Protein AF-A0AAN8C8G3-F1 (afdb_monomer)

Solvent-accessible surface area (backbone atoms only — not comparable to full-atom values): 7336 Å² total; per-residue (Å²): 90,79,79,87,64,80,64,49,79,49,79,44,77,51,93,70,96,50,93,61,49,48,38,40,39,40,38,43,34,45,93,90,50,72,49,74,51,77,49,81,47,58,82,50,76,72,77,57,70,71,56,54,52,53,50,51,51,51,36,55,75,70,70,47,75,85,79,88,78,78,62,61,90,60,72,71,67,57,92,86,54,54,82,87,52,41,57,64,50,47,46,66,61,48,51,76,70,38,82,88,74,52,69,76,62,56,61,40,50,56,65,44,74,82,101

InterPro domains:
  IPR012674 Calycin [G3DSA:2.40.128.20] (1-80)
  IPR012674 Calycin [SSF50814] (13-73)

Nearest PDB structures (foldseek):
  7dru-assembly3_C  TM=7.965E-01  e=2.783E-01  Canis lupus familiaris
  3eyc-assembly2_B 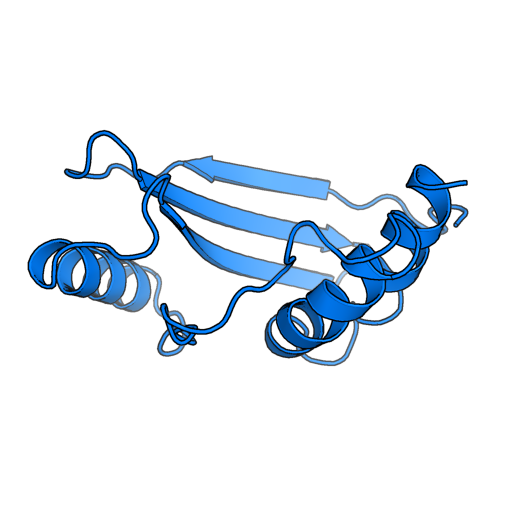 TM=8.122E-01  e=4.566E-01  Homo sapiens
  6s8v-assembly2_C  TM=7.992E-01  e=4.858E-01  Homo sapiens
  4nnd-assembly4_G  TM=4.246E-01  e=4.916E-02  Homo sapiens
  3eyc-assembly1_A  TM=8.179E-01  e=1.575E+00  Homo sapiens

Mean predicted aligned error: 10.77 Å

Foldseek 3Di:
DPPPFDKDKDWDWDDAPDPFKTWIWIWIDTDHDIAIDIDMDGPDLDDDPVRVVVSQVVCVVVVHPDDDDDDSPDDLADPPDDLQCSLVSCLVVVVVSDDPDCSVPSSVVSVVVSD

Structure (mmCIF, N/CA/C/O backbone):
data_AF-A0AAN8C8G3-F1
#
_entry.id   AF-A0AAN8C8G3-F1
#
loop_
_atom_site.group_PDB
_atom_site.id
_atom_site.type_symbol
_atom_site.label_atom_id
_atom_site.label_alt_id
_atom_site.label_comp_id
_atom_site.label_asym_id
_atom_site.label_entity_id
_atom_site.label_seq_id
_atom_site.pdbx_PDB_ins_code
_atom_site.Cartn_x
_atom_site.Cartn_y
_atom_site.Cartn_z
_atom_site.occupancy
_atom_site.B_iso_or_equiv
_atom_site.auth_seq_id
_atom_site.auth_comp_id
_atom_site.auth_asym_id
_atom_site.auth_atom_id
_atom_site.pdbx_PDB_model_num
ATOM 1 N N . MET A 1 1 ? 1.047 15.802 -20.458 1.00 38.09 1 MET A N 1
ATOM 2 C CA . MET A 1 1 ? 2.371 15.261 -20.792 1.00 38.09 1 MET A CA 1
ATOM 3 C C . MET A 1 1 ? 2.263 14.297 -21.951 1.00 38.09 1 MET A C 1
ATOM 5 O O . MET A 1 1 ? 1.337 13.497 -21.998 1.00 38.09 1 MET A O 1
ATOM 9 N N . VAL A 1 2 ? 3.224 14.366 -22.868 1.00 30.33 2 VAL A N 1
ATOM 10 C CA . VAL A 1 2 ? 3.515 13.273 -23.795 1.00 30.33 2 VAL A CA 1
ATOM 11 C C . VAL A 1 2 ? 4.271 12.222 -22.988 1.00 30.33 2 VAL A C 1
ATOM 13 O O . VAL A 1 2 ? 5.312 12.536 -22.419 1.00 30.33 2 VAL A O 1
ATOM 16 N N . ILE A 1 3 ? 3.740 11.002 -22.890 1.00 43.03 3 ILE A N 1
ATOM 17 C CA . ILE A 1 3 ? 4.505 9.852 -22.394 1.00 43.03 3 ILE A CA 1
ATOM 18 C C . ILE A 1 3 ? 5.708 9.714 -23.328 1.00 43.03 3 ILE A C 1
ATOM 20 O O . ILE A 1 3 ? 5.568 9.233 -24.451 1.00 43.03 3 ILE A O 1
ATOM 24 N N . GLU A 1 4 ? 6.872 10.205 -22.904 1.00 43.94 4 GLU A N 1
ATOM 25 C CA . GLU A 1 4 ? 8.048 10.209 -23.778 1.00 43.94 4 GLU A CA 1
ATOM 26 C C . GLU A 1 4 ? 8.575 8.787 -24.008 1.00 43.94 4 GLU A C 1
ATOM 28 O O . GLU A 1 4 ? 9.179 8.515 -25.046 1.00 43.94 4 GLU A O 1
ATOM 33 N N . GLN A 1 5 ? 8.311 7.864 -23.069 1.00 57.53 5 GLN A N 1
ATOM 34 C CA . GLN A 1 5 ? 8.658 6.447 -23.177 1.00 57.53 5 GLN A CA 1
ATOM 35 C C . GLN A 1 5 ? 7.572 5.544 -22.572 1.00 57.53 5 GLN A C 1
ATOM 37 O O . GLN A 1 5 ? 7.072 5.841 -21.485 1.00 57.53 5 GLN A O 1
ATOM 42 N N . PRO A 1 6 ? 7.213 4.432 -23.239 1.00 70.94 6 PRO A N 1
ATOM 43 C CA . PRO A 1 6 ? 6.249 3.477 -22.710 1.00 70.94 6 PRO A CA 1
ATOM 44 C C . PRO A 1 6 ? 6.769 2.853 -21.411 1.00 70.94 6 PRO A C 1
ATOM 46 O O . PRO A 1 6 ? 7.915 2.407 -21.342 1.00 70.94 6 PRO A O 1
ATOM 49 N N . PHE A 1 7 ? 5.904 2.793 -20.403 1.00 71.19 7 PHE A N 1
ATOM 50 C CA . PHE A 1 7 ? 6.134 2.041 -19.176 1.00 71.19 7 PHE A CA 1
ATOM 51 C C . PHE A 1 7 ? 5.203 0.828 -19.134 1.00 71.19 7 PHE A C 1
ATOM 53 O O . PHE A 1 7 ? 4.133 0.825 -19.744 1.00 71.19 7 PHE A O 1
ATOM 60 N N . TYR A 1 8 ? 5.613 -0.204 -18.410 1.00 75.19 8 TYR A N 1
ATOM 61 C CA . TYR A 1 8 ? 4.800 -1.380 -18.144 1.00 75.19 8 TYR A CA 1
ATOM 62 C C . TYR A 1 8 ? 4.480 -1.441 -16.653 1.00 75.19 8 TYR A C 1
ATOM 64 O O . TYR A 1 8 ? 5.388 -1.420 -15.821 1.00 75.19 8 TYR 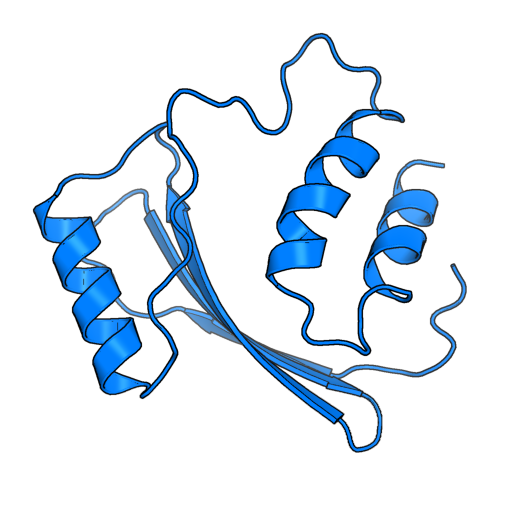A O 1
ATOM 72 N N . LEU A 1 9 ? 3.187 -1.504 -16.341 1.00 78.31 9 LEU A N 1
ATOM 73 C CA . LEU A 1 9 ? 2.654 -1.644 -14.993 1.00 78.31 9 LEU A CA 1
ATOM 74 C C . LEU A 1 9 ? 2.113 -3.066 -14.823 1.00 78.31 9 LEU A C 1
ATOM 76 O O . LEU A 1 9 ? 1.241 -3.498 -15.578 1.00 78.31 9 LEU A O 1
ATOM 80 N N . ARG A 1 10 ? 2.613 -3.779 -13.814 1.00 84.44 10 ARG A N 1
ATOM 81 C CA . ARG A 1 10 ? 2.033 -5.033 -13.331 1.00 84.44 10 ARG A CA 1
ATOM 82 C C . ARG A 1 10 ? 1.459 -4.809 -11.944 1.00 84.44 10 ARG A C 1
ATOM 84 O O . ARG A 1 10 ? 2.211 -4.506 -11.023 1.00 84.44 10 ARG A O 1
ATOM 91 N N . GLU A 1 11 ? 0.163 -5.038 -11.794 1.00 85.75 11 GLU A N 1
ATOM 92 C CA . GLU A 1 11 ? -0.514 -5.007 -10.498 1.00 85.75 11 GLU A CA 1
ATOM 93 C C . GLU A 1 11 ? -0.889 -6.419 -10.056 1.00 85.75 11 GLU A C 1
ATOM 95 O O . GLU A 1 11 ? -1.347 -7.244 -10.851 1.00 85.75 11 GLU A O 1
ATOM 100 N N . VAL A 1 12 ? -0.694 -6.697 -8.772 1.00 90.38 12 VAL A N 1
ATOM 101 C CA . VAL A 1 12 ? -1.126 -7.927 -8.115 1.00 90.38 12 VAL A CA 1
ATOM 102 C C . VAL A 1 12 ? -1.883 -7.543 -6.852 1.00 90.38 12 VAL A C 1
ATOM 104 O O . VAL A 1 12 ? -1.329 -6.911 -5.953 1.00 90.38 12 VAL A O 1
ATOM 107 N N . TYR A 1 13 ? -3.145 -7.953 -6.771 1.00 89.31 13 TYR A N 1
ATOM 108 C CA . TYR A 1 13 ? -3.969 -7.743 -5.585 1.00 89.31 13 TYR A CA 1
ATOM 109 C C . TYR A 1 13 ? -3.734 -8.875 -4.591 1.00 89.31 13 TYR A C 1
ATOM 111 O O . TYR A 1 13 ? -3.951 -10.048 -4.910 1.00 89.31 13 TYR A O 1
ATOM 119 N N . LEU A 1 14 ? -3.256 -8.526 -3.399 1.00 90.00 14 LEU A N 1
ATOM 120 C CA . LEU A 1 14 ? -2.964 -9.509 -2.363 1.00 90.00 14 LEU A CA 1
ATOM 121 C C . LEU A 1 14 ? 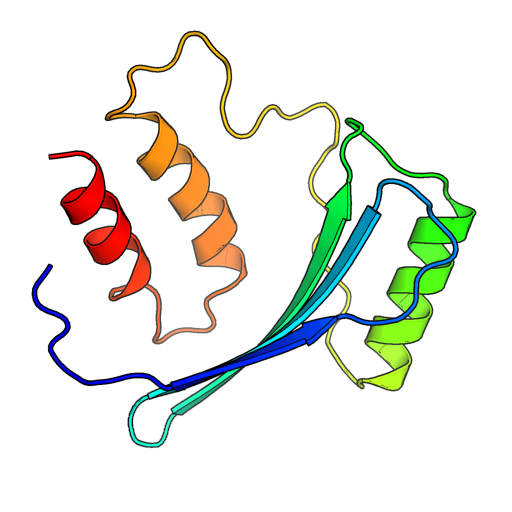-4.218 -9.825 -1.534 1.00 90.00 14 LEU A C 1
ATOM 123 O O . LEU A 1 14 ? -5.061 -8.947 -1.330 1.00 90.00 14 LEU A O 1
ATOM 127 N N . PRO A 1 15 ? -4.342 -11.066 -1.027 1.00 87.94 15 PRO A N 1
ATOM 128 C CA . PRO A 1 15 ? -5.408 -11.431 -0.106 1.00 87.94 15 PRO A CA 1
ATOM 129 C C . PRO A 1 15 ? -5.430 -10.535 1.138 1.00 87.94 15 PRO A C 1
ATOM 131 O O . PRO A 1 15 ? -4.386 -10.123 1.650 1.00 87.94 15 PRO A O 1
ATOM 134 N N . THR A 1 16 ? -6.639 -10.265 1.619 1.00 87.56 16 THR A N 1
ATOM 135 C CA . THR A 1 16 ? -6.925 -9.389 2.756 1.00 87.56 16 THR A CA 1
ATOM 136 C C . THR A 1 16 ? -8.119 -9.936 3.531 1.00 87.56 16 THR A C 1
ATOM 138 O O . THR A 1 16 ? -9.115 -10.333 2.925 1.00 87.56 16 THR A O 1
ATOM 141 N N . ASP A 1 17 ? -8.041 -9.893 4.861 1.00 87.12 17 ASP A N 1
ATOM 142 C CA . ASP A 1 17 ? -9.158 -10.232 5.755 1.00 87.12 17 ASP A CA 1
ATOM 143 C C . ASP A 1 17 ? -10.082 -9.024 6.030 1.00 87.12 17 ASP A C 1
ATOM 145 O O . ASP A 1 17 ? -11.091 -9.133 6.726 1.00 87.12 17 ASP A O 1
ATOM 149 N N . CYS A 1 18 ? -9.762 -7.855 5.464 1.00 85.81 18 CYS A N 1
ATOM 150 C CA . CYS A 1 18 ? -10.597 -6.660 5.495 1.00 85.81 18 CYS A CA 1
ATOM 151 C C . CYS A 1 18 ? -11.490 -6.588 4.247 1.00 85.81 18 CYS A C 1
ATOM 153 O O . CYS A 1 18 ? -11.000 -6.518 3.118 1.00 85.81 18 CYS A O 1
ATOM 155 N N . SER A 1 19 ? -12.809 -6.551 4.461 1.00 88.00 19 SER A N 1
ATOM 156 C CA . SER A 1 19 ? -13.833 -6.540 3.401 1.00 88.00 19 SER A CA 1
ATOM 157 C C . SER A 1 19 ? -13.881 -5.259 2.564 1.00 88.00 19 SER A C 1
ATOM 159 O O . SER A 1 19 ? -14.460 -5.239 1.480 1.00 88.00 19 SER A O 1
ATOM 161 N N . ASP A 1 20 ? -13.338 -4.167 3.089 1.00 88.44 20 ASP A N 1
ATOM 162 C CA . ASP A 1 20 ? -13.374 -2.833 2.495 1.00 88.44 20 ASP A CA 1
ATOM 163 C C . ASP A 1 20 ? -11.985 -2.203 2.361 1.00 88.44 20 ASP A C 1
ATOM 165 O O . ASP A 1 20 ? -11.864 -0.990 2.178 1.00 88.44 20 ASP A O 1
ATOM 169 N N . CYS A 1 21 ? -10.955 -3.048 2.392 1.00 89.50 21 CYS A N 1
ATOM 170 C CA . CYS A 1 21 ? -9.579 -2.680 2.120 1.00 89.50 21 CYS A CA 1
ATOM 171 C C . CYS A 1 21 ? -9.072 -3.372 0.852 1.00 89.50 21 CYS A C 1
ATOM 173 O O . CYS A 1 21 ? -9.597 -4.401 0.424 1.00 89.50 21 CYS A O 1
ATOM 175 N N . LEU A 1 22 ? -8.013 -2.817 0.276 1.00 89.00 22 LEU A N 1
ATOM 176 C CA . LEU A 1 22 ? -7.313 -3.360 -0.877 1.00 89.00 22 LEU A CA 1
ATOM 177 C C . LEU A 1 22 ? -5.810 -3.279 -0.627 1.00 89.00 22 LEU A C 1
ATOM 179 O O . LEU A 1 22 ? -5.304 -2.213 -0.287 1.00 89.00 22 LEU A O 1
ATOM 183 N N . VAL A 1 23 ? -5.100 -4.387 -0.832 1.00 91.94 23 VAL A N 1
ATOM 184 C CA . VAL A 1 23 ? -3.635 -4.400 -0.838 1.00 91.94 23 VAL A CA 1
ATOM 185 C C . VAL A 1 23 ? -3.151 -4.630 -2.263 1.00 91.94 23 VAL A C 1
ATOM 187 O O . VAL A 1 23 ? -3.505 -5.632 -2.888 1.00 91.94 23 VAL A O 1
ATOM 190 N N . VAL A 1 24 ? -2.344 -3.703 -2.775 1.00 88.44 24 VAL A N 1
ATOM 191 C CA . VAL A 1 24 ? -1.837 -3.716 -4.152 1.00 88.44 24 VAL A CA 1
ATOM 192 C C . VAL A 1 24 ? -0.320 -3.793 -4.135 1.00 88.44 24 VAL A C 1
ATOM 194 O O . VAL A 1 24 ? 0.344 -2.923 -3.573 1.00 88.44 24 VAL A O 1
ATOM 197 N N . TYR A 1 25 ? 0.224 -4.824 -4.773 1.00 89.31 25 TYR A N 1
ATOM 198 C CA . TYR A 1 25 ? 1.625 -4.880 -5.161 1.00 89.31 25 TYR A CA 1
ATOM 199 C C . TYR A 1 25 ? 1.755 -4.416 -6.611 1.00 89.31 25 TYR A C 1
ATOM 201 O O . TYR A 1 25 ? 1.150 -4.998 -7.510 1.00 89.31 25 TYR A O 1
ATOM 209 N N . GLU A 1 26 ? 2.561 -3.390 -6.842 1.00 85.81 26 GLU A N 1
ATOM 210 C CA . GLU A 1 26 ? 2.802 -2.816 -8.161 1.00 85.81 26 GLU A CA 1
ATOM 211 C C . GLU A 1 26 ? 4.264 -2.994 -8.551 1.00 85.81 26 GLU A C 1
ATOM 213 O O . GLU A 1 26 ? 5.163 -2.793 -7.734 1.00 85.81 26 GLU A O 1
ATOM 218 N N . GLU A 1 27 ? 4.497 -3.307 -9.820 1.00 85.56 27 GLU A N 1
ATOM 219 C CA . GLU A 1 27 ? 5.800 -3.229 -10.465 1.00 85.56 27 GLU A CA 1
ATOM 220 C C . GLU A 1 27 ? 5.680 -2.334 -11.700 1.00 85.56 27 GLU A C 1
ATOM 222 O O . GLU A 1 27 ? 4.964 -2.653 -12.650 1.00 85.56 27 GLU A O 1
ATOM 227 N N . VAL A 1 28 ? 6.379 -1.204 -11.675 1.00 80.62 28 VAL A N 1
ATOM 228 C CA . VAL A 1 28 ? 6.460 -0.241 -12.771 1.00 80.62 28 VAL A CA 1
ATOM 229 C C . VAL A 1 28 ? 7.836 -0.359 -13.396 1.00 80.62 28 VAL A C 1
ATOM 231 O O . VAL A 1 28 ? 8.845 -0.117 -12.738 1.00 80.62 28 VAL A O 1
ATOM 234 N N . SER A 1 29 ? 7.888 -0.698 -14.676 1.00 80.75 29 SER A N 1
ATOM 235 C CA . SER A 1 29 ? 9.135 -0.767 -15.437 1.00 80.75 29 SER A CA 1
ATOM 236 C C . SER A 1 29 ? 9.132 0.251 -16.570 1.00 80.75 29 SER A C 1
ATOM 238 O O . SER A 1 29 ? 8.151 0.387 -17.299 1.00 80.75 29 SER A O 1
ATOM 240 N N . SER A 1 30 ? 10.230 0.990 -16.708 1.00 77.50 30 SER A N 1
ATOM 241 C CA . SER A 1 30 ? 10.448 1.955 -17.786 1.00 77.50 30 SER A CA 1
ATOM 242 C C . SER A 1 30 ? 11.904 1.873 -18.235 1.00 77.50 30 SER A C 1
ATOM 244 O O . SER A 1 30 ? 12.835 2.115 -17.463 1.00 77.50 30 SER A O 1
ATOM 246 N N . GLY A 1 31 ? 12.124 1.454 -19.482 1.00 78.62 31 GLY A N 1
ATOM 247 C CA . GLY A 1 31 ? 13.465 1.191 -20.001 1.00 78.62 31 GLY A CA 1
ATOM 248 C C . GLY A 1 31 ? 14.202 0.107 -19.203 1.00 78.62 31 GLY A C 1
ATOM 249 O O . GLY A 1 31 ? 13.881 -1.073 -19.314 1.00 78.62 31 GLY A O 1
ATOM 250 N N . ARG A 1 32 ? 15.230 0.501 -18.439 1.00 78.75 32 ARG A N 1
ATOM 251 C CA . ARG A 1 32 ? 16.023 -0.401 -17.573 1.00 78.75 32 ARG A CA 1
ATOM 252 C C . ARG A 1 32 ? 15.686 -0.272 -16.091 1.00 78.75 32 ARG A C 1
ATOM 254 O O . ARG A 1 32 ? 16.196 -1.052 -15.292 1.00 78.75 32 ARG A O 1
ATOM 261 N N . ASP A 1 33 ? 14.875 0.715 -15.737 1.00 75.00 33 ASP A N 1
ATOM 262 C CA . ASP A 1 33 ? 14.516 0.984 -14.358 1.00 75.00 33 ASP A CA 1
ATOM 263 C C . ASP A 1 33 ? 13.236 0.211 -14.025 1.00 75.00 33 ASP A C 1
ATOM 265 O O . ASP A 1 33 ? 12.299 0.141 -14.823 1.00 75.00 33 ASP A O 1
ATOM 269 N N . THR A 1 34 ? 13.209 -0.418 -12.854 1.00 79.56 34 THR A N 1
ATOM 270 C CA . THR A 1 34 ? 12.028 -1.097 -12.315 1.00 79.56 34 THR A CA 1
ATOM 271 C C . THR A 1 34 ? 11.829 -0.650 -10.881 1.00 79.56 34 THR A C 1
ATOM 273 O O . THR A 1 34 ? 12.764 -0.657 -10.081 1.00 79.56 34 THR A O 1
ATOM 276 N N . PHE A 1 35 ? 10.609 -0.241 -10.575 1.00 78.94 35 PHE A N 1
ATOM 277 C CA . PHE A 1 35 ? 10.187 0.235 -9.275 1.00 78.94 35 PHE A CA 1
ATOM 278 C C . PHE A 1 35 ? 9.054 -0.649 -8.764 1.00 78.94 35 PHE A C 1
ATOM 280 O O . PHE A 1 35 ? 8.118 -0.941 -9.50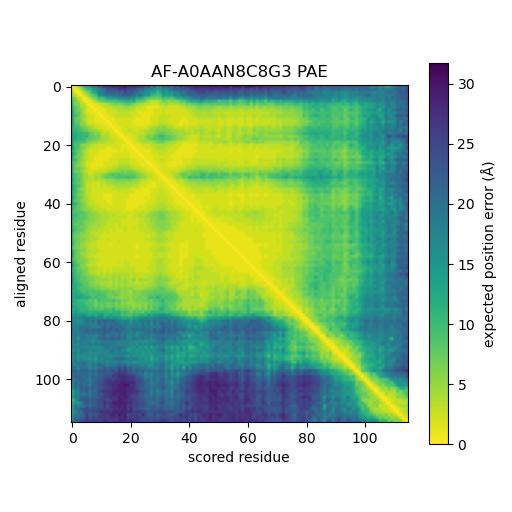4 1.00 78.94 35 PHE A O 1
ATOM 287 N N . THR A 1 36 ? 9.126 -1.055 -7.500 1.00 84.62 36 THR A N 1
ATOM 288 C CA . THR A 1 36 ? 8.087 -1.868 -6.862 1.00 84.62 36 THR A CA 1
ATOM 289 C C . THR A 1 36 ? 7.513 -1.153 -5.653 1.00 84.62 36 THR A C 1
ATOM 291 O O . THR A 1 36 ? 8.278 -0.637 -4.838 1.00 84.62 36 THR A O 1
ATOM 294 N N . SER A 1 37 ? 6.196 -1.200 -5.482 1.00 82.00 37 SER A N 1
ATOM 295 C CA . SER A 1 37 ? 5.525 -0.693 -4.283 1.00 82.00 37 SER A CA 1
ATOM 296 C C . SER A 1 37 ? 4.473 -1.656 -3.771 1.00 82.00 37 SER A C 1
ATOM 298 O O . SER A 1 37 ? 3.832 -2.350 -4.552 1.00 82.00 37 SER A O 1
ATOM 300 N N . LEU A 1 38 ? 4.266 -1.642 -2.459 1.00 88.69 38 LEU A N 1
ATOM 301 C CA . LEU A 1 38 ? 3.137 -2.285 -1.807 1.00 88.69 38 LEU A CA 1
ATOM 302 C C . LEU A 1 38 ? 2.309 -1.207 -1.106 1.00 88.69 38 LEU A C 1
ATOM 304 O O . LEU A 1 38 ? 2.849 -0.442 -0.308 1.00 88.69 38 LEU A O 1
ATOM 308 N N . MET A 1 39 ? 1.019 -1.134 -1.418 1.00 88.12 39 MET A N 1
ATOM 309 C CA . MET A 1 39 ? 0.112 -0.111 -0.896 1.00 88.12 39 MET A CA 1
ATOM 310 C C . MET A 1 39 ? -1.133 -0.745 -0.290 1.00 88.12 39 MET A C 1
ATOM 312 O O . MET A 1 39 ? -1.613 -1.772 -0.768 1.00 88.12 39 MET A O 1
ATOM 316 N N . LEU A 1 40 ? -1.654 -0.099 0.748 1.00 89.94 40 LEU A N 1
ATOM 317 C CA . LEU A 1 40 ? -2.900 -0.447 1.414 1.00 89.94 40 LEU A CA 1
ATOM 318 C C . LEU A 1 40 ? -3.873 0.713 1.242 1.00 89.94 40 LEU A C 1
ATOM 320 O O . LEU A 1 40 ? -3.575 1.841 1.626 1.00 89.94 40 LEU A O 1
ATOM 324 N N . PHE A 1 41 ? -5.048 0.414 0.704 1.00 87.56 41 PHE A N 1
ATOM 325 C CA . PHE A 1 41 ? -6.164 1.342 0.591 1.00 87.56 41 PHE A CA 1
ATOM 326 C C . PHE A 1 41 ? -7.330 0.858 1.443 1.00 87.56 41 PHE A C 1
ATOM 328 O O . PHE A 1 41 ? -7.549 -0.345 1.585 1.00 87.56 41 PHE A O 1
ATOM 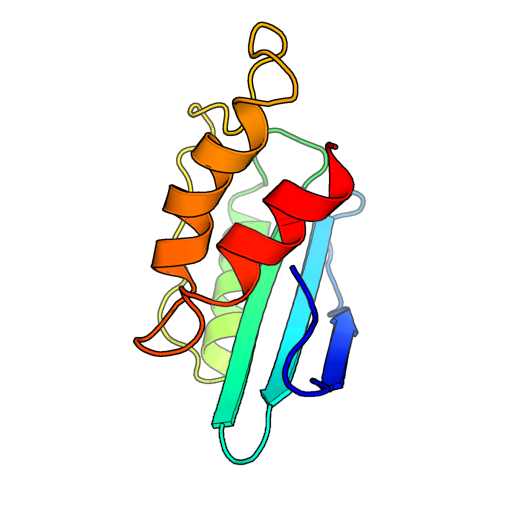335 N N . SER A 1 42 ? -8.099 1.798 1.984 1.00 88.25 42 SER A N 1
ATOM 336 C CA . SER A 1 42 ? -9.308 1.536 2.761 1.00 88.25 42 SER A CA 1
ATOM 337 C C . SER A 1 42 ? -10.418 2.468 2.298 1.00 88.25 42 SER A C 1
ATOM 339 O O . SER A 1 42 ? -10.159 3.617 1.949 1.00 88.25 42 SER A O 1
ATOM 341 N N . LYS A 1 43 ? -11.666 1.989 2.313 1.00 86.25 43 LYS A N 1
ATOM 342 C CA . LYS A 1 43 ? -12.842 2.860 2.140 1.00 86.25 43 LYS A CA 1
ATOM 343 C C . LYS A 1 43 ? -13.141 3.707 3.381 1.00 86.25 43 LYS A C 1
ATOM 345 O O . LYS A 1 43 ? -13.962 4.616 3.307 1.00 86.25 43 LYS A O 1
ATOM 350 N N . ARG A 1 44 ? -12.530 3.385 4.522 1.00 88.50 44 ARG A N 1
ATOM 351 C CA . ARG A 1 44 ? -12.639 4.133 5.781 1.00 88.50 44 ARG A CA 1
ATOM 352 C C . ARG A 1 44 ? -11.394 4.982 5.992 1.00 88.50 44 ARG A C 1
ATOM 354 O O . ARG A 1 44 ? -10.328 4.658 5.481 1.00 88.50 44 ARG A O 1
ATOM 361 N N . GLN A 1 45 ? -11.532 5.994 6.840 1.00 86.00 45 GLN A N 1
ATOM 362 C CA . GLN A 1 45 ? -10.432 6.861 7.263 1.00 86.00 45 GLN A CA 1
ATOM 363 C C . GLN A 1 45 ? -9.277 6.084 7.919 1.00 86.00 45 GLN A C 1
ATOM 365 O O . GLN A 1 45 ? -8.116 6.436 7.754 1.00 86.00 45 GLN A O 1
ATOM 370 N N . SER A 1 46 ? -9.585 5.003 8.639 1.00 89.19 46 SER A N 1
ATOM 371 C CA . SER A 1 46 ? -8.598 4.151 9.303 1.00 89.19 46 SER A CA 1
ATOM 372 C C . SER A 1 46 ? -8.969 2.670 9.203 1.00 89.19 46 SER A C 1
ATOM 374 O O . SER A 1 46 ? -10.084 2.301 8.822 1.00 89.19 46 SER A O 1
ATOM 376 N N . VAL A 1 47 ? -8.010 1.807 9.533 1.00 90.62 47 VAL A N 1
ATOM 377 C CA . VAL A 1 47 ? -8.160 0.345 9.559 1.00 90.62 47 VAL A CA 1
ATOM 378 C C . VAL A 1 47 ? -7.852 -0.193 10.955 1.00 90.62 47 VAL A C 1
ATOM 380 O O . VAL A 1 47 ? -7.266 0.505 11.783 1.00 90.62 47 VAL A O 1
ATOM 383 N N . SER A 1 48 ? -8.260 -1.431 11.243 1.00 92.62 48 SER A N 1
ATOM 384 C CA . SER A 1 48 ? -7.990 -2.037 12.549 1.00 92.62 48 SER A CA 1
ATOM 385 C C . SER A 1 48 ? -6.486 -2.277 12.760 1.00 92.62 48 SER A C 1
ATOM 387 O O . SER A 1 48 ? -5.769 -2.553 11.794 1.00 92.62 48 SER A O 1
ATOM 389 N N . PRO A 1 49 ? -5.998 -2.246 14.015 1.00 92.44 49 PRO A N 1
ATOM 390 C CA . PRO A 1 49 ? -4.604 -2.567 14.323 1.00 92.44 49 PRO A CA 1
ATOM 391 C C . PRO A 1 49 ? -4.178 -3.947 13.804 1.00 92.44 49 PRO A C 1
ATOM 393 O O . PRO A 1 49 ? -3.099 -4.079 13.237 1.00 92.44 49 PRO A O 1
ATOM 396 N N . ASP A 1 50 ? -5.054 -4.949 13.909 1.00 92.19 50 ASP A N 1
ATOM 397 C CA . ASP A 1 50 ? -4.781 -6.304 13.412 1.00 92.19 50 ASP A CA 1
ATOM 398 C C . ASP A 1 50 ? -4.519 -6.317 11.898 1.00 92.19 50 ASP A C 1
ATOM 400 O O . ASP A 1 50 ? -3.632 -7.021 11.415 1.00 92.19 50 ASP A O 1
ATOM 404 N N . PHE A 1 51 ? -5.247 -5.489 11.141 1.00 92.75 51 PHE A N 1
ATOM 405 C CA . PHE A 1 51 ? -5.045 -5.365 9.702 1.00 92.75 51 PHE A CA 1
ATOM 406 C C . PHE A 1 51 ? -3.736 -4.645 9.359 1.00 92.75 51 PHE A C 1
ATOM 408 O O . PHE A 1 51 ? -3.050 -5.019 8.407 1.00 92.75 51 PHE A O 1
ATOM 415 N N . VAL A 1 52 ? -3.347 -3.651 10.166 1.00 92.19 52 VAL A N 1
ATOM 416 C CA . VAL A 1 52 ? -2.036 -2.995 10.047 1.00 92.19 52 VAL A CA 1
ATOM 417 C C . VAL A 1 52 ? -0.903 -4.001 10.256 1.00 92.19 52 VAL A C 1
ATOM 419 O O . VAL A 1 52 ? 0.066 -3.995 9.497 1.00 92.19 52 VAL A O 1
ATOM 422 N N . GLU A 1 53 ? -1.016 -4.884 11.249 1.00 93.88 53 GLU A N 1
ATOM 423 C CA . GLU A 1 53 ? -0.003 -5.914 11.505 1.00 93.88 53 GLU A CA 1
ATOM 424 C C . GLU A 1 53 ? 0.037 -6.975 10.397 1.00 93.88 53 GLU A C 1
ATOM 426 O O . GLU A 1 53 ? 1.122 -7.353 9.951 1.00 93.88 53 GLU A O 1
ATOM 431 N N . MET A 1 54 ? -1.120 -7.384 9.861 1.00 93.81 54 MET A N 1
ATOM 432 C CA . MET A 1 54 ? -1.187 -8.252 8.678 1.00 93.81 54 MET A CA 1
ATOM 433 C C . MET A 1 54 ? -0.451 -7.624 7.482 1.00 93.81 54 MET A C 1
ATOM 435 O O . MET A 1 54 ? 0.335 -8.294 6.810 1.00 93.81 54 MET A O 1
ATOM 439 N N . PHE A 1 55 ? -0.655 -6.328 7.236 1.00 93.88 55 PHE A N 1
ATOM 440 C CA . PHE A 1 55 ? 0.033 -5.607 6.168 1.00 93.88 55 PHE A CA 1
ATOM 441 C C . PHE A 1 55 ? 1.547 -5.516 6.401 1.00 93.88 55 PHE A C 1
ATOM 443 O O . PHE A 1 55 ? 2.328 -5.775 5.486 1.00 93.88 55 PHE A O 1
ATOM 450 N N . LYS A 1 56 ? 1.995 -5.223 7.629 1.00 94.06 56 LYS A N 1
ATOM 451 C CA . LYS A 1 56 ? 3.429 -5.229 7.974 1.00 94.06 56 LYS A CA 1
ATOM 452 C C . LYS A 1 56 ? 4.069 -6.602 7.750 1.00 94.06 56 LYS A C 1
ATOM 454 O O . LYS A 1 56 ? 5.180 -6.667 7.230 1.00 94.06 56 LYS A O 1
ATOM 459 N N . ALA A 1 57 ? 3.363 -7.688 8.062 1.00 94.31 57 ALA A N 1
ATOM 460 C CA . ALA A 1 57 ? 3.840 -9.041 7.779 1.00 94.31 57 ALA A CA 1
ATOM 461 C C . ALA A 1 57 ? 3.988 -9.301 6.266 1.00 94.31 57 ALA A C 1
ATOM 463 O O . ALA A 1 57 ? 4.948 -9.946 5.839 1.00 94.31 57 ALA A O 1
ATOM 464 N N . GLN A 1 58 ? 3.087 -8.762 5.434 1.00 94.00 58 GLN A N 1
ATOM 465 C CA . GLN A 1 58 ? 3.221 -8.820 3.971 1.00 94.00 58 GLN A CA 1
ATOM 466 C C . GLN A 1 58 ? 4.441 -8.026 3.475 1.00 94.00 58 GLN A C 1
ATOM 468 O O . GLN A 1 58 ? 5.191 -8.531 2.638 1.00 94.00 58 GLN A O 1
ATOM 473 N N . VAL A 1 59 ? 4.681 -6.826 4.021 1.00 93.75 59 VAL A N 1
ATOM 474 C CA . VAL A 1 59 ? 5.877 -6.011 3.728 1.00 93.75 59 VAL A CA 1
ATOM 475 C C . VAL A 1 59 ? 7.158 -6.788 4.049 1.00 93.75 59 VAL A C 1
ATOM 477 O O . VAL A 1 59 ? 8.062 -6.861 3.213 1.00 93.75 59 VAL A O 1
ATOM 480 N N . GLU A 1 60 ? 7.230 -7.408 5.230 1.00 95.31 60 GLU A N 1
ATOM 481 C CA . GLU A 1 60 ? 8.390 -8.197 5.657 1.00 95.31 60 GLU A CA 1
ATOM 482 C C . GLU A 1 60 ? 8.600 -9.427 4.763 1.00 95.31 60 GLU A C 1
ATOM 484 O O . GLU A 1 60 ? 9.719 -9.692 4.317 1.00 95.31 60 GLU A O 1
ATOM 489 N N . CYS A 1 61 ? 7.521 -10.143 4.429 1.00 94.50 61 CYS A N 1
ATOM 490 C CA . CYS A 1 61 ? 7.557 -11.297 3.530 1.00 94.50 61 CYS A CA 1
ATOM 491 C C . CYS A 1 61 ? 8.140 -10.934 2.153 1.00 94.50 61 CYS A C 1
ATOM 493 O O . CYS A 1 61 ? 8.963 -11.670 1.603 1.00 94.50 61 CYS A O 1
ATOM 495 N N . LEU A 1 62 ? 7.767 -9.762 1.632 1.00 93.12 62 LEU A N 1
ATOM 496 C CA . LEU A 1 62 ? 8.266 -9.213 0.370 1.00 93.12 62 LEU A CA 1
ATOM 497 C C . LEU A 1 62 ? 9.648 -8.551 0.493 1.00 93.12 62 LEU A C 1
ATOM 499 O O . LEU A 1 62 ? 10.186 -8.084 -0.512 1.00 93.12 62 LEU A O 1
ATOM 503 N N . ARG A 1 63 ? 10.245 -8.535 1.694 1.00 94.12 63 ARG A N 1
ATOM 504 C CA . ARG A 1 63 ? 11.534 -7.891 2.006 1.00 94.12 63 ARG A CA 1
ATOM 505 C C . ARG A 1 63 ? 11.568 -6.415 1.613 1.00 94.12 63 ARG A C 1
ATOM 507 O O . ARG A 1 63 ? 12.597 -5.901 1.174 1.00 94.12 63 ARG A O 1
ATOM 514 N N . MET A 1 64 ? 10.430 -5.747 1.751 1.00 88.88 64 MET A N 1
ATOM 515 C CA . MET A 1 64 ? 10.302 -4.322 1.490 1.00 88.88 64 MET A CA 1
ATOM 516 C C . MET A 1 64 ? 10.663 -3.508 2.742 1.00 88.88 64 MET A C 1
ATOM 518 O O . MET A 1 64 ? 10.572 -4.020 3.860 1.00 88.88 64 MET A O 1
ATOM 522 N N . PRO A 1 65 ? 11.096 -2.245 2.583 1.00 86.31 65 PRO A N 1
ATOM 523 C CA . PRO A 1 65 ? 11.286 -1.342 3.713 1.00 86.31 65 PRO A CA 1
ATOM 524 C C . PRO A 1 65 ? 9.991 -1.141 4.503 1.00 86.31 65 PRO A C 1
ATOM 526 O O . PRO A 1 65 ? 8.898 -1.289 3.954 1.00 86.31 65 PRO A O 1
ATOM 529 N N . SER A 1 66 ? 10.120 -0.741 5.771 1.00 84.31 66 SER A N 1
ATOM 530 C CA . SER A 1 66 ? 8.970 -0.394 6.608 1.00 84.31 66 SER A CA 1
ATOM 531 C C . SER A 1 66 ? 8.045 0.593 5.887 1.00 84.31 66 SER A C 1
ATOM 533 O O . SER A 1 66 ? 8.535 1.574 5.318 1.00 84.31 66 SER A O 1
ATOM 535 N N . PRO A 1 67 ? 6.723 0.357 5.908 1.00 83.12 67 PRO A N 1
ATOM 536 C CA . PRO A 1 67 ? 5.789 1.183 5.168 1.00 83.12 67 PRO A CA 1
ATOM 537 C C . PRO A 1 67 ? 5.692 2.576 5.788 1.00 83.12 67 PRO A C 1
ATOM 539 O O . PRO A 1 67 ? 5.747 2.744 7.009 1.00 83.12 67 PRO A O 1
ATOM 542 N N . ILE A 1 68 ? 5.499 3.571 4.931 1.00 83.00 68 ILE A N 1
ATOM 543 C CA . ILE A 1 68 ? 5.153 4.926 5.350 1.00 83.00 68 ILE A CA 1
ATOM 544 C C . ILE A 1 68 ? 3.661 4.926 5.678 1.00 83.00 68 ILE A C 1
ATOM 546 O O . ILE A 1 68 ? 2.842 4.570 4.833 1.00 83.00 68 ILE A O 1
ATOM 550 N N . MET A 1 69 ? 3.318 5.304 6.908 1.00 81.94 69 MET A N 1
ATOM 551 C CA . MET A 1 69 ? 1.931 5.410 7.355 1.00 81.94 69 MET A CA 1
ATOM 552 C C . MET A 1 69 ? 1.497 6.869 7.314 1.00 81.94 69 MET A C 1
ATOM 554 O O . MET A 1 69 ? 2.158 7.728 7.898 1.00 81.94 69 MET A O 1
ATOM 558 N N . ILE A 1 70 ? 0.395 7.134 6.618 1.00 77.56 70 ILE A N 1
ATOM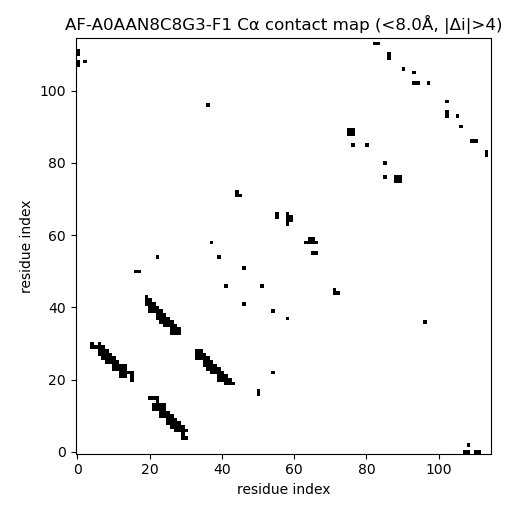 559 C CA . ILE A 1 70 ? -0.229 8.457 6.569 1.00 77.56 70 ILE A CA 1
ATOM 560 C C . ILE A 1 70 ? -1.015 8.656 7.865 1.00 77.56 70 ILE A C 1
ATOM 562 O O . ILE A 1 70 ? -1.646 7.716 8.354 1.00 77.56 70 ILE A O 1
ATOM 566 N N . ASP A 1 71 ? -0.967 9.867 8.417 1.00 82.00 71 ASP A N 1
ATOM 567 C CA . ASP A 1 71 ? -1.846 10.251 9.518 1.00 82.00 71 ASP A CA 1
ATOM 568 C C . ASP A 1 71 ? -3.302 10.197 9.040 1.00 82.00 71 ASP A C 1
ATOM 570 O O . ASP A 1 71 ? -3.669 10.849 8.065 1.00 82.00 71 ASP A O 1
ATOM 574 N N . THR A 1 72 ? -4.134 9.401 9.706 1.00 83.38 72 THR A N 1
ATOM 575 C CA . THR A 1 72 ? -5.530 9.209 9.304 1.00 83.38 72 THR A CA 1
ATOM 576 C C . THR A 1 72 ? -6.367 10.469 9.492 1.00 83.38 72 THR A C 1
ATOM 578 O O . THR A 1 72 ? -7.398 10.603 8.839 1.00 83.38 72 THR A O 1
ATOM 581 N N . ASP A 1 73 ? -5.933 11.403 10.343 1.00 83.62 73 ASP A N 1
ATOM 582 C CA . ASP A 1 73 ? -6.605 12.691 10.544 1.00 83.62 73 ASP A CA 1
ATOM 583 C C . ASP A 1 73 ? -6.221 13.730 9.475 1.00 83.62 73 ASP A C 1
ATOM 585 O O . ASP A 1 73 ? -6.831 14.797 9.390 1.00 83.62 73 ASP A O 1
ATOM 589 N N . TYR A 1 74 ? -5.230 13.423 8.632 1.00 81.25 74 TYR A N 1
ATOM 590 C CA . TYR A 1 74 ? -4.826 14.271 7.519 1.00 81.25 74 TYR A CA 1
ATOM 591 C C . TYR A 1 74 ? -5.631 13.946 6.253 1.00 81.25 74 TYR A C 1
ATOM 593 O O . TYR A 1 74 ? -5.473 12.891 5.636 1.00 81.25 74 TYR A O 1
ATOM 601 N N . GLU A 1 75 ? -6.478 14.884 5.827 1.00 76.94 75 GLU A N 1
ATOM 602 C CA . GLU A 1 75 ? -7.208 14.775 4.564 1.00 76.94 75 GLU A CA 1
ATOM 603 C C . GLU A 1 75 ? -6.294 15.102 3.375 1.00 76.94 75 GLU A C 1
ATOM 605 O O . GLU A 1 75 ? -5.844 16.233 3.200 1.00 76.94 75 GLU A O 1
ATOM 610 N N . ILE A 1 76 ? -6.046 14.097 2.531 1.00 71.25 76 ILE A N 1
ATOM 611 C CA . ILE A 1 76 ? -5.194 14.214 1.336 1.00 71.25 76 ILE A CA 1
ATOM 612 C C . ILE A 1 76 ? -5.842 15.112 0.266 1.00 71.25 76 ILE A C 1
ATOM 614 O O . ILE A 1 76 ? -5.144 15.802 -0.472 1.00 71.25 76 ILE A O 1
ATOM 618 N N . CYS A 1 77 ? -7.174 15.101 0.170 1.00 71.44 77 CYS A N 1
ATOM 619 C CA . CYS A 1 77 ? -7.933 15.895 -0.794 1.00 71.44 77 CYS A CA 1
ATOM 620 C C . CYS A 1 77 ? -9.272 16.345 -0.182 1.00 71.44 77 CYS A C 1
ATOM 622 O O . CYS A 1 77 ? -10.285 15.681 -0.404 1.00 71.44 77 CYS A O 1
ATOM 624 N N . PRO A 1 78 ? -9.292 17.431 0.608 1.00 73.44 78 PRO A N 1
ATOM 625 C CA . PRO A 1 78 ? -10.535 17.971 1.142 1.00 73.44 78 PRO A CA 1
ATOM 626 C C . PRO A 1 78 ? -11.439 18.524 0.028 1.00 73.44 78 PRO A C 1
ATOM 628 O O . PRO A 1 78 ? -10.971 19.074 -0.970 1.00 73.44 78 PRO A O 1
ATOM 631 N N . ASP A 1 79 ? -12.756 18.407 0.217 1.00 72.12 79 ASP A N 1
ATOM 632 C CA . ASP A 1 79 ? -13.784 18.734 -0.791 1.00 72.12 79 ASP A CA 1
ATOM 633 C C . ASP A 1 79 ? -13.796 20.211 -1.233 1.00 72.12 79 ASP A C 1
ATOM 635 O O . ASP A 1 79 ? -14.437 20.579 -2.218 1.00 72.12 79 ASP A O 1
ATOM 639 N N . ASN A 1 80 ? -13.122 21.083 -0.486 1.00 72.81 80 ASN A N 1
ATOM 640 C CA . ASN A 1 80 ? -13.057 22.520 -0.736 1.00 72.81 80 ASN A CA 1
ATOM 641 C C . ASN A 1 80 ? -11.898 22.941 -1.655 1.00 72.81 80 ASN A C 1
ATOM 643 O O . ASN A 1 80 ? -11.745 24.137 -1.909 1.00 72.81 80 ASN A O 1
ATOM 647 N N . ILE A 1 81 ? -11.090 21.995 -2.135 1.00 67.00 81 ILE A N 1
ATOM 648 C CA . ILE A 1 81 ? -9.964 22.266 -3.025 1.00 67.00 81 ILE A CA 1
ATOM 649 C C . ILE A 1 81 ? -10.450 22.287 -4.477 1.00 67.00 81 ILE A C 1
ATOM 651 O O . ILE A 1 81 ? -11.213 21.423 -4.916 1.00 67.00 81 ILE A O 1
ATOM 655 N N . ALA A 1 82 ? -10.011 23.285 -5.248 1.00 65.81 82 ALA A N 1
ATOM 656 C CA . ALA A 1 82 ? -10.303 23.321 -6.676 1.00 65.81 82 ALA A CA 1
ATOM 657 C C . ALA A 1 82 ? -9.711 22.068 -7.359 1.00 65.81 82 ALA A C 1
ATOM 659 O O . ALA A 1 82 ? -8.612 21.651 -7.000 1.00 65.81 82 ALA A O 1
ATOM 660 N N . PRO A 1 83 ? -10.352 21.475 -8.383 1.00 60.59 83 PRO A N 1
ATOM 661 C CA . PRO A 1 83 ? -9.823 20.280 -9.058 1.00 60.59 83 PRO A CA 1
ATOM 662 C C . PRO A 1 83 ? -8.366 20.414 -9.538 1.00 60.59 83 PRO A C 1
ATOM 664 O O . PRO A 1 83 ? -7.627 19.435 -9.566 1.00 60.59 83 PRO A O 1
ATOM 667 N N . SER A 1 84 ? -7.938 21.639 -9.859 1.00 56.84 84 SER A N 1
ATOM 668 C CA . SER A 1 84 ? -6.565 21.993 -10.240 1.00 56.84 84 SER A CA 1
ATOM 669 C C . SER A 1 84 ? -5.544 21.961 -9.092 1.00 56.84 84 SER A C 1
ATOM 671 O O . SER A 1 84 ? -4.347 21.950 -9.344 1.00 56.84 84 SER A O 1
ATOM 673 N N . GLU A 1 85 ? -5.989 21.984 -7.838 1.00 58.44 85 GLU A N 1
ATOM 674 C CA . GLU A 1 85 ? -5.148 22.037 -6.634 1.00 58.44 85 GLU A CA 1
ATOM 675 C C . GLU A 1 85 ? -5.073 20.680 -5.905 1.00 58.44 85 GLU A C 1
ATOM 677 O O . GLU A 1 85 ? -4.106 20.423 -5.189 1.00 58.44 85 GLU A O 1
ATOM 682 N N . GLY A 1 86 ? -6.041 19.778 -6.123 1.00 53.53 86 GLY A N 1
ATOM 683 C CA . GLY A 1 86 ? -6.056 18.441 -5.510 1.00 53.53 86 GLY A CA 1
ATOM 684 C C . GLY A 1 86 ? -4.925 17.525 -5.996 1.00 53.53 86 GLY A C 1
ATOM 685 O O . GLY A 1 86 ? -4.438 16.681 -5.246 1.00 53.53 86 GLY A O 1
ATOM 686 N N . ILE A 1 87 ? -4.445 17.730 -7.227 1.00 50.62 87 ILE A N 1
ATOM 687 C CA . ILE A 1 87 ? -3.304 16.989 -7.790 1.00 50.62 87 ILE A CA 1
ATOM 688 C C . ILE A 1 87 ? -2.005 17.367 -7.075 1.00 50.62 87 ILE A C 1
ATOM 690 O O . ILE A 1 87 ? -1.244 16.497 -6.662 1.00 50.62 87 ILE A O 1
ATOM 694 N N . SER A 1 88 ? -1.784 18.661 -6.857 1.00 54.72 88 SER A N 1
ATOM 695 C CA . SER A 1 88 ? -0.594 19.179 -6.180 1.00 54.72 88 SER A CA 1
ATOM 696 C C . SER A 1 88 ? -0.452 18.645 -4.749 1.00 54.72 88 SER A C 1
ATOM 698 O O . SER A 1 88 ? 0.665 18.453 -4.271 1.00 54.72 88 SER A O 1
ATOM 700 N N . ALA A 1 89 ? -1.569 18.359 -4.068 1.00 53.47 89 ALA A N 1
ATOM 701 C CA . ALA A 1 89 ? -1.560 17.740 -2.743 1.00 53.47 89 ALA A CA 1
ATOM 702 C C . ALA A 1 89 ? -1.034 16.291 -2.778 1.00 53.47 89 ALA A C 1
ATOM 704 O O . ALA A 1 89 ? -0.2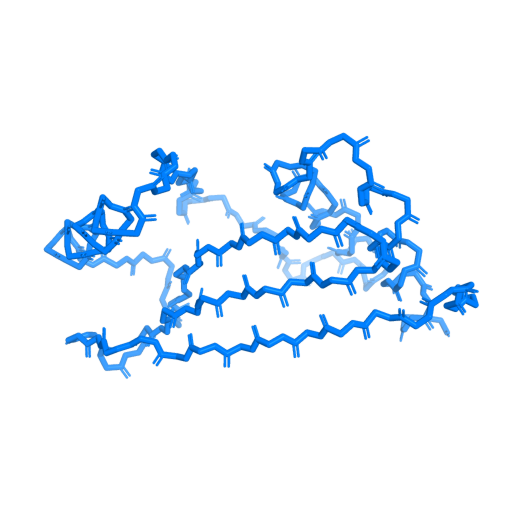69 15.885 -1.897 1.00 53.47 89 ALA A O 1
ATOM 705 N N . LEU A 1 90 ? -1.363 15.533 -3.832 1.00 54.81 90 LEU A N 1
ATOM 706 C CA . LEU A 1 90 ? -0.899 14.155 -4.031 1.00 54.81 90 LEU A CA 1
ATOM 707 C C . LEU A 1 90 ? 0.586 14.072 -4.388 1.00 54.81 90 LEU A C 1
ATOM 709 O O . LEU A 1 90 ? 1.221 13.069 -4.059 1.00 54.81 90 LEU A O 1
ATOM 713 N N . ASN A 1 91 ? 1.160 15.112 -4.997 1.00 53.47 91 ASN A N 1
ATOM 714 C CA . ASN A 1 91 ? 2.578 15.128 -5.367 1.00 53.47 91 ASN A CA 1
ATOM 715 C C . ASN A 1 91 ? 3.476 14.899 -4.144 1.00 53.47 91 ASN A C 1
ATOM 717 O O . ASN A 1 91 ? 4.382 14.078 -4.208 1.00 53.47 91 ASN A O 1
ATOM 721 N N . SER A 1 92 ? 3.162 15.504 -2.993 1.00 54.75 92 SER A N 1
ATOM 722 C CA . SER A 1 92 ? 3.917 15.297 -1.743 1.00 54.75 92 SER A CA 1
ATOM 723 C C . SER A 1 92 ? 3.915 13.835 -1.259 1.00 54.75 92 SER A C 1
ATOM 725 O O . SER A 1 92 ? 4.915 13.328 -0.745 1.00 54.75 92 SER A O 1
ATOM 727 N N . LEU A 1 93 ? 2.804 13.125 -1.476 1.00 53.91 93 LEU A N 1
ATOM 728 C CA . LEU A 1 93 ? 2.633 11.716 -1.127 1.00 53.91 93 LEU A CA 1
ATOM 729 C C . LEU A 1 93 ? 3.363 10.797 -2.117 1.00 53.91 93 LEU A C 1
ATOM 731 O O . LEU A 1 93 ? 3.941 9.775 -1.744 1.00 53.91 93 LEU A O 1
ATOM 735 N N . LEU A 1 94 ? 3.350 11.178 -3.392 1.00 54.28 94 LEU A N 1
ATOM 736 C CA . LEU A 1 94 ? 4.015 10.463 -4.472 1.00 54.28 94 LEU A CA 1
ATOM 737 C C . LEU A 1 94 ? 5.534 10.693 -4.446 1.00 54.28 94 LEU A C 1
ATOM 739 O O . LEU A 1 94 ? 6.285 9.768 -4.740 1.00 54.28 94 LEU A O 1
ATOM 743 N N . GLU A 1 95 ? 6.021 11.856 -4.018 1.00 51.19 95 GLU A N 1
ATOM 744 C CA . GLU A 1 95 ? 7.447 12.117 -3.789 1.00 51.19 95 GLU A CA 1
ATOM 745 C C . GLU A 1 95 ? 8.046 11.125 -2.782 1.00 51.19 95 GLU A C 1
ATOM 747 O O . GLU A 1 95 ? 9.142 10.607 -3.004 1.00 51.19 95 GLU A O 1
ATOM 752 N N . ALA A 1 96 ? 7.294 10.761 -1.737 1.00 46.25 96 ALA A N 1
ATOM 753 C CA . ALA A 1 96 ? 7.694 9.745 -0.762 1.00 46.25 96 ALA A CA 1
ATOM 754 C C . ALA A 1 96 ? 7.769 8.318 -1.353 1.00 46.25 96 ALA A C 1
ATOM 756 O O . ALA A 1 96 ? 8.534 7.486 -0.863 1.00 46.25 96 ALA A O 1
ATOM 757 N N . LYS A 1 97 ? 7.032 8.038 -2.440 1.00 47.66 97 LYS A N 1
ATOM 758 C CA . LYS A 1 97 ? 7.130 6.798 -3.237 1.00 47.66 97 LYS A CA 1
ATOM 759 C C . LYS A 1 97 ? 8.371 6.812 -4.144 1.00 47.66 97 LYS A C 1
ATOM 761 O O . LYS A 1 97 ? 8.846 5.762 -4.567 1.00 47.66 97 LYS A O 1
ATOM 766 N N . MET A 1 98 ? 8.931 7.983 -4.447 1.00 52.97 98 MET A N 1
ATOM 767 C CA . MET A 1 98 ? 9.856 8.172 -5.561 1.00 52.97 98 MET A CA 1
ATOM 768 C C . MET A 1 98 ? 11.312 8.299 -5.116 1.00 52.97 98 MET A C 1
ATOM 770 O O . MET A 1 98 ? 11.902 9.377 -5.049 1.00 52.97 98 MET A O 1
ATOM 774 N N . GLY A 1 99 ? 11.944 7.136 -4.948 1.00 41.38 99 GLY A N 1
ATOM 775 C CA . GLY A 1 99 ? 13.395 6.987 -5.027 1.00 41.38 99 GLY A CA 1
ATOM 776 C C . GLY A 1 99 ? 13.941 7.526 -6.359 1.00 41.38 99 GLY A C 1
ATOM 777 O O . GLY A 1 99 ? 14.019 6.829 -7.363 1.00 41.38 99 GLY A O 1
ATOM 778 N N 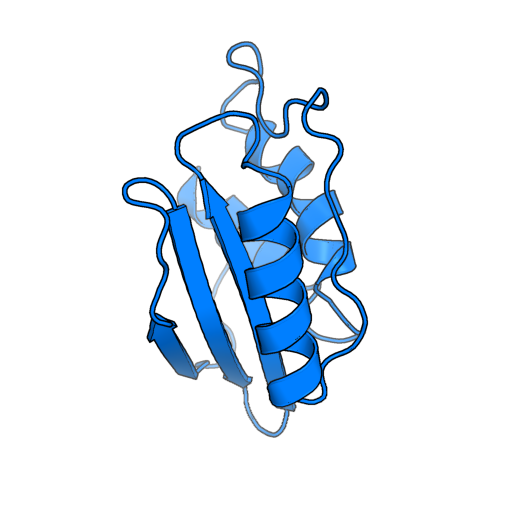. HIS A 1 100 ? 14.301 8.805 -6.357 1.00 39.16 100 HIS A N 1
ATOM 779 C CA . HIS A 1 100 ? 15.262 9.505 -7.212 1.00 39.16 100 HIS A CA 1
ATOM 780 C C . HIS A 1 100 ? 15.143 9.516 -8.752 1.00 39.16 100 HIS A C 1
ATOM 782 O O . HIS A 1 100 ? 15.962 10.204 -9.363 1.00 39.16 100 HIS A O 1
ATOM 788 N N . ARG A 1 101 ? 14.182 8.863 -9.430 1.00 43.50 101 ARG A N 1
ATOM 789 C CA . ARG A 1 101 ? 14.077 8.980 -10.915 1.00 43.50 101 ARG A CA 1
ATOM 790 C C . ARG A 1 101 ? 12.684 9.042 -11.548 1.00 43.50 101 ARG A C 1
ATOM 792 O O . ARG A 1 101 ? 12.597 9.395 -12.719 1.00 43.50 101 ARG A O 1
ATOM 799 N N . VAL A 1 102 ? 11.607 8.794 -10.804 1.00 45.34 102 VAL A N 1
ATOM 800 C CA . VAL A 1 102 ? 10.231 8.786 -11.356 1.00 45.34 102 VAL A CA 1
ATOM 801 C C . VAL A 1 102 ? 9.488 10.117 -11.130 1.00 45.34 102 VAL A C 1
ATOM 803 O O . VAL A 1 102 ? 8.494 10.384 -11.799 1.00 45.34 102 VAL A O 1
ATOM 806 N N . ALA A 1 103 ? 10.032 11.010 -10.288 1.00 42.34 103 ALA A N 1
ATOM 807 C CA . ALA A 1 103 ? 9.415 12.284 -9.879 1.00 42.34 103 ALA A CA 1
ATOM 808 C C . ALA A 1 103 ? 9.031 13.222 -11.033 1.00 42.34 103 ALA A C 1
ATOM 810 O O . ALA A 1 103 ? 8.130 14.033 -10.896 1.00 42.34 103 ALA A O 1
ATOM 811 N N . LYS A 1 104 ? 9.657 13.086 -12.205 1.00 40.78 104 LYS A N 1
ATOM 812 C CA . LYS A 1 104 ? 9.306 13.906 -13.373 1.00 40.78 104 LYS A CA 1
ATOM 813 C C . LYS A 1 104 ? 8.116 13.382 -14.181 1.00 40.78 104 LYS A C 1
ATOM 815 O O . LYS A 1 104 ? 7.618 14.105 -15.035 1.00 40.78 104 LYS A O 1
ATOM 820 N N . LEU A 1 105 ? 7.693 12.137 -13.962 1.00 44.88 105 LEU A N 1
ATOM 821 C CA . LEU A 1 105 ? 6.810 11.414 -14.884 1.00 44.88 105 LEU A CA 1
ATOM 822 C C . LEU A 1 105 ? 5.391 11.203 -14.334 1.00 44.88 105 LEU A C 1
ATOM 824 O O . LEU A 1 105 ? 4.471 11.015 -15.119 1.00 44.88 105 LEU A O 1
ATOM 828 N N . LEU A 1 106 ? 5.186 11.274 -13.016 1.00 45.72 106 LEU A N 1
ATOM 829 C CA . LEU A 1 106 ? 3.840 11.221 -12.427 1.00 45.72 106 LEU A CA 1
ATOM 830 C C . LEU A 1 106 ? 3.223 12.618 -12.272 1.00 45.72 106 LEU A C 1
ATOM 832 O O . LEU A 1 106 ? 2.072 12.791 -12.663 1.00 45.72 106 LEU A O 1
ATOM 836 N N . ASP A 1 107 ? 4.001 13.624 -11.858 1.00 42.91 107 ASP A N 1
ATOM 837 C CA . ASP A 1 107 ? 3.540 15.022 -11.753 1.00 42.91 107 ASP A CA 1
ATOM 838 C C . ASP A 1 107 ? 2.889 15.514 -13.051 1.00 42.91 107 ASP A C 1
ATOM 840 O O . ASP A 1 107 ? 1.758 15.991 -13.068 1.00 42.91 107 ASP A O 1
ATOM 844 N N . ALA A 1 108 ? 3.551 15.301 -14.187 1.00 43.53 108 ALA A N 1
ATOM 845 C CA . ALA A 1 108 ? 3.037 15.795 -15.457 1.00 43.53 108 ALA A CA 1
ATOM 846 C C . ALA A 1 108 ? 1.979 14.864 -16.109 1.00 43.53 108 ALA A C 1
ATOM 848 O O . ALA A 1 108 ? 1.378 15.232 -17.126 1.00 43.53 108 ALA A O 1
ATOM 849 N N . PHE A 1 109 ? 1.744 13.661 -15.556 1.00 44.94 109 PHE A N 1
ATOM 850 C CA . PHE A 1 109 ? 0.676 12.748 -15.996 1.00 44.94 109 PHE A CA 1
ATOM 851 C C . PHE A 1 109 ? -0.673 13.247 -15.483 1.00 44.94 109 PHE A C 1
ATOM 853 O O . PHE A 1 109 ? -1.638 13.303 -16.244 1.00 44.94 109 PHE A O 1
ATOM 860 N N . PHE A 1 110 ? -0.716 13.686 -14.226 1.00 44.25 110 PHE A N 1
ATOM 861 C CA . PHE A 1 110 ? -1.936 14.185 -13.605 1.00 44.25 110 PHE A CA 1
ATOM 862 C C . PHE A 1 110 ? -2.318 15.593 -14.090 1.00 44.25 110 PHE A C 1
ATOM 864 O O . PHE A 1 110 ? -3.491 15.809 -14.396 1.00 44.25 110 PHE A O 1
ATOM 871 N N . ASP A 1 111 ? -1.347 16.485 -14.331 1.00 37.69 111 ASP A N 1
ATOM 872 C CA . ASP A 1 111 ? -1.577 17.806 -14.959 1.00 37.69 111 ASP A CA 1
ATOM 873 C C . ASP A 1 111 ? -2.270 17.732 -16.334 1.00 37.69 111 ASP A C 1
ATOM 875 O O . ASP A 1 111 ? -2.867 18.699 -16.803 1.00 37.69 111 ASP A O 1
ATOM 879 N N . 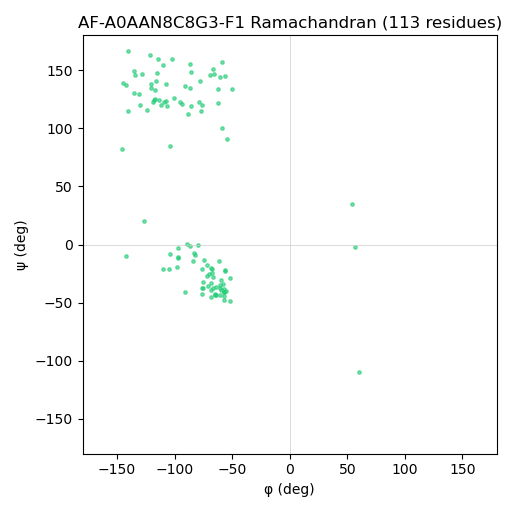ALA A 1 112 ? -2.185 16.587 -17.012 1.00 40.84 112 ALA A N 1
ATOM 880 C CA . ALA A 1 112 ? -2.704 16.395 -18.363 1.00 40.84 112 ALA A CA 1
ATOM 881 C C . ALA A 1 112 ? -4.091 15.755 -18.423 1.00 40.84 112 ALA A C 1
ATOM 883 O O . ALA A 1 112 ? -4.666 15.671 -19.502 1.00 40.84 112 ALA A O 1
ATOM 884 N N . PHE A 1 113 ? -4.589 15.244 -17.298 1.00 34.59 113 PHE A N 1
ATOM 885 C CA . PHE A 1 113 ? -5.895 14.591 -17.226 1.00 34.59 113 PHE A CA 1
ATOM 886 C C . PHE A 1 113 ? -6.982 15.539 -16.700 1.00 34.59 113 PHE A C 1
ATOM 888 O O . PHE A 1 113 ? -8.167 15.298 -16.912 1.00 34.59 113 PHE A O 1
ATOM 895 N N . VAL A 1 114 ? -6.576 16.617 -16.020 1.00 38.84 114 VAL A N 1
ATOM 896 C CA . VAL A 1 114 ? -7.465 17.638 -15.438 1.00 38.84 114 VAL A CA 1
ATOM 897 C C . VAL A 1 114 ? -7.629 18.875 -16.338 1.00 38.84 114 VAL A C 1
ATOM 899 O O . VAL A 1 114 ? -8.459 19.731 -16.037 1.00 38.84 114 VAL A O 1
ATOM 902 N N . ASN A 1 115 ? -6.930 18.937 -17.478 1.00 32.25 115 ASN A N 1
ATOM 903 C CA . ASN A 1 115 ? -7.099 19.980 -18.496 1.00 32.25 115 ASN A CA 1
ATOM 904 C C . ASN A 1 115 ? -7.497 19.398 -19.857 1.00 32.25 115 ASN A C 1
ATOM 906 O O . ASN A 1 115 ? -6.770 18.499 -20.337 1.00 32.25 115 ASN A O 1
#

Organism: NCBI:txid159716

Radius of gyration: 15.59 Å; Cα contacts (8 Å, |Δi|>4): 110; chains: 1; bounding box: 30×35×38 Å

pLDDT: mean 72.31, std 19.47, range [30.33, 95.31]

Secondary structure (DSSP, 8-state):
---SS-EEEEEEEEP-S-TTEEEEEEEEEETTEEEEEEEEEESSS---HHHHHHHHHHHHHTTPPPPPPPPTTS-SS-TTS-HHHHHHHHHHHHHHH--SSSHHHHHHHHTTT--

Sequence (115 aa):
MVIEQPFYLREVYLPTDCSDCLVVYEEVSSGRDTFTSLMLFSKRQSVSPDFVEMFKAQVECLRMPSPIMIDTDYEICPDNIAPSEGISALNSLLEAKMGHRVAKLLDAFFDAFVN